Protein AF-A0A0F9JJV5-F1 (afdb_monomer_lite)

pLDDT: mean 86.96, std 10.84, range [49.66, 94.94]

Radius of gyration: 11.32 Å; chains: 1; bounding box: 35×20×26 Å

Secondary structure (DSSP, 8-state):
---EEEEE-SS-EEEEEEHHHHHHHHT-HHHHHHHS---S--EEEEE-----

Organism: NCBI:txid412755

Foldseek 3Di:
DFWKKFKAAPVGTPDIDGPVVLVVCVVCVVVVVVPDPHDHDIDIDTDDPPDD

Structure (mmCIF, N/CA/C/O backbone):
data_AF-A0A0F9JJV5-F1
#
_entry.id   AF-A0A0F9JJV5-F1
#
loop_
_atom_site.group_PDB
_atom_site.id
_atom_site.type_symbol
_atom_site.label_atom_id
_atom_site.label_alt_id
_atom_site.label_comp_id
_atom_site.label_asym_id
_atom_site.label_entity_id
_atom_site.label_seq_id
_atom_site.pdbx_PDB_ins_code
_atom_site.Cartn_x
_atom_site.Cartn_y
_atom_site.Cartn_z
_atom_site.occupancy
_atom_site.B_iso_or_equiv
_atom_site.auth_seq_id
_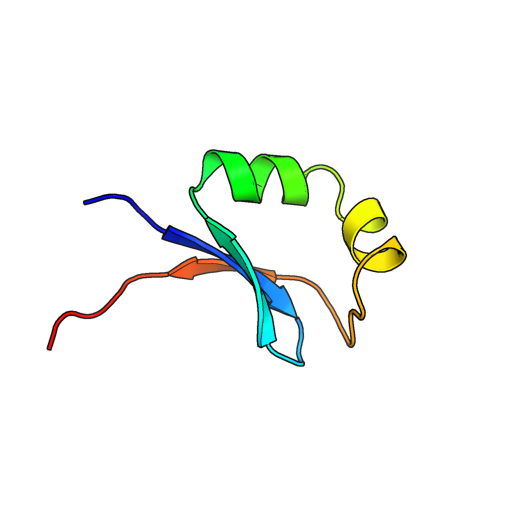atom_site.auth_comp_id
_atom_site.auth_asym_id
_atom_site.auth_atom_id
_atom_site.pdbx_PDB_model_num
ATOM 1 N N . MET A 1 1 ? -14.809 -1.286 15.522 1.00 55.41 1 MET A N 1
ATOM 2 C CA . MET A 1 1 ? -14.572 -1.780 14.153 1.00 55.41 1 MET A CA 1
ATOM 3 C C . MET A 1 1 ? -13.249 -1.181 13.738 1.00 55.41 1 MET A C 1
ATOM 5 O O . MET A 1 1 ? -13.129 0.033 13.814 1.00 55.41 1 MET A O 1
ATOM 9 N N . THR A 1 2 ? -12.231 -1.999 13.495 1.00 66.75 2 THR A N 1
ATOM 10 C CA . THR A 1 2 ? -10.921 -1.488 13.079 1.00 66.75 2 THR A CA 1
ATOM 11 C C . THR A 1 2 ? -10.990 -1.287 11.576 1.00 66.75 2 THR A C 1
ATOM 13 O O . THR A 1 2 ? -11.177 -2.265 10.855 1.00 66.75 2 THR A O 1
ATOM 16 N N . ASN A 1 3 ? -10.911 -0.040 11.115 1.00 82.94 3 ASN A N 1
ATOM 17 C CA . ASN A 1 3 ? -10.882 0.248 9.687 1.00 82.94 3 ASN A CA 1
ATOM 18 C C . ASN A 1 3 ? -9.587 -0.337 9.123 1.00 82.94 3 ASN A C 1
ATOM 20 O O . ASN A 1 3 ? -8.489 -0.001 9.576 1.00 82.94 3 ASN A O 1
ATOM 24 N N . GLN A 1 4 ? -9.724 -1.265 8.184 1.00 90.94 4 GLN A N 1
ATOM 25 C CA . GLN A 1 4 ? -8.593 -1.914 7.546 1.00 90.94 4 GLN A CA 1
ATOM 26 C C . GLN A 1 4 ? -8.253 -1.140 6.278 1.00 90.94 4 GLN A C 1
ATOM 28 O O . GLN A 1 4 ? -9.143 -0.752 5.534 1.00 90.94 4 GLN A O 1
ATOM 33 N N . TRP A 1 5 ? -6.973 -0.918 6.025 1.00 94.94 5 TRP A N 1
ATOM 34 C CA . TRP A 1 5 ? -6.479 -0.229 4.839 1.00 94.94 5 TRP A CA 1
ATOM 35 C C . TRP A 1 5 ? -5.533 -1.143 4.069 1.00 94.94 5 TRP A C 1
ATOM 37 O O . TRP A 1 5 ? -4.961 -2.086 4.628 1.00 94.94 5 TRP A O 1
ATOM 47 N N . ALA A 1 6 ? -5.361 -0.866 2.783 1.00 94.62 6 ALA A N 1
ATOM 48 C CA . ALA A 1 6 ? -4.408 -1.566 1.942 1.00 94.62 6 ALA A CA 1
ATOM 49 C C . ALA A 1 6 ? -3.752 -0.643 0.924 1.00 94.62 6 ALA A C 1
ATOM 51 O O . ALA A 1 6 ? -4.359 0.320 0.463 1.00 94.62 6 ALA A O 1
ATOM 52 N N . ILE A 1 7 ? -2.519 -0.994 0.567 1.00 94.38 7 ILE A N 1
ATOM 53 C CA . ILE A 1 7 ? -1.841 -0.488 -0.621 1.00 94.38 7 ILE A CA 1
ATOM 54 C C . ILE A 1 7 ? -1.890 -1.602 -1.657 1.00 94.38 7 ILE A C 1
ATOM 56 O O . ILE A 1 7 ? -1.473 -2.731 -1.376 1.00 94.38 7 ILE A O 1
ATOM 60 N N . MET A 1 8 ? -2.417 -1.292 -2.831 1.00 94.69 8 MET A N 1
ATOM 61 C CA . MET A 1 8 ? -2.527 -2.225 -3.943 1.00 94.69 8 MET A CA 1
ATOM 62 C C . MET A 1 8 ? -2.000 -1.619 -5.229 1.00 94.69 8 MET A C 1
ATOM 64 O O . MET A 1 8 ? -1.874 -0.405 -5.338 1.00 94.69 8 MET A O 1
ATOM 68 N N . ASP A 1 9 ? -1.701 -2.484 -6.180 1.00 93.56 9 ASP A N 1
ATOM 69 C CA . ASP A 1 9 ? -1.431 -2.126 -7.560 1.00 93.56 9 ASP A CA 1
ATOM 70 C C . ASP A 1 9 ? -2.390 -2.884 -8.493 1.00 93.56 9 ASP A C 1
ATOM 72 O O . ASP A 1 9 ? -3.352 -3.532 -8.067 1.00 93.56 9 ASP A O 1
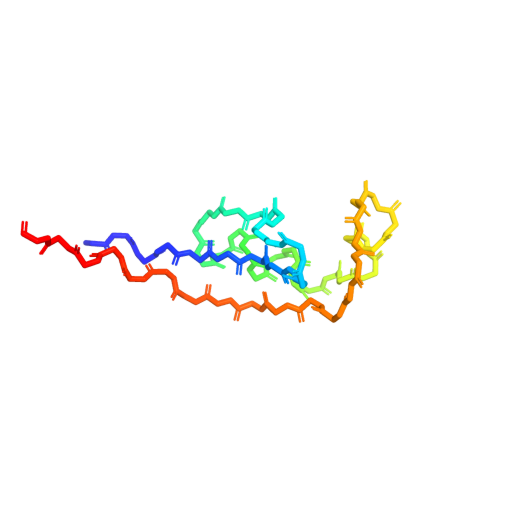ATOM 76 N N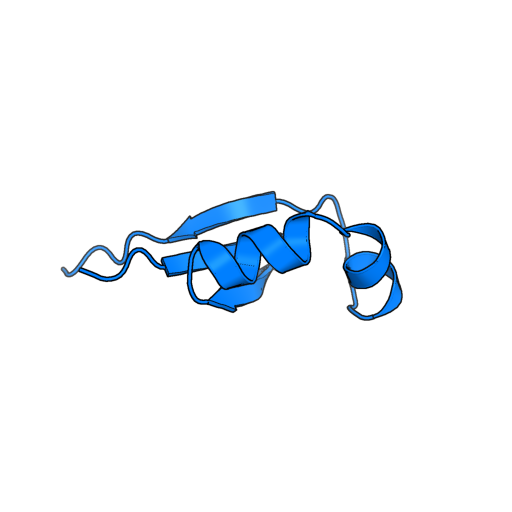 . THR A 1 10 ? -2.094 -2.842 -9.792 1.00 91.12 10 THR A N 1
ATOM 77 C CA . THR A 1 10 ? -2.857 -3.570 -10.814 1.00 91.12 10 THR A CA 1
ATOM 78 C C . THR A 1 10 ? -2.843 -5.099 -10.658 1.00 91.12 10 THR A C 1
ATOM 80 O O . THR A 1 10 ? -3.756 -5.755 -11.163 1.00 91.12 10 THR A O 1
ATOM 83 N N . ALA A 1 11 ? -1.844 -5.679 -9.984 1.00 89.88 11 ALA A N 1
ATOM 84 C CA . ALA A 1 11 ? -1.744 -7.116 -9.738 1.00 89.88 11 ALA A CA 1
ATOM 85 C C . ALA A 1 11 ? -2.476 -7.542 -8.454 1.00 89.88 11 ALA A C 1
ATOM 87 O O . ALA A 1 11 ? -2.952 -8.679 -8.363 1.00 89.88 11 ALA A O 1
ATOM 88 N N . GLY A 1 12 ? -2.625 -6.637 -7.485 1.00 90.69 12 GLY A N 1
ATOM 89 C CA . GLY A 1 12 ? -3.475 -6.828 -6.318 1.00 90.69 12 GLY A CA 1
ATOM 90 C C . GLY A 1 12 ? -2.951 -6.150 -5.057 1.00 90.69 12 GLY A C 1
ATOM 91 O O . GLY A 1 12 ? -2.234 -5.157 -5.095 1.00 90.69 12 GLY A O 1
ATOM 92 N N . ILE A 1 13 ? -3.356 -6.676 -3.896 1.00 92.31 13 ILE A N 1
ATOM 93 C CA . ILE A 1 13 ? -2.945 -6.136 -2.594 1.00 92.31 13 ILE A CA 1
ATOM 94 C C . ILE A 1 13 ? -1.476 -6.468 -2.338 1.00 92.31 13 ILE A C 1
ATOM 96 O O . ILE A 1 13 ? -1.120 -7.641 -2.238 1.00 92.31 13 ILE A O 1
ATOM 100 N N . ILE A 1 14 ? -0.671 -5.429 -2.132 1.00 92.62 14 ILE A N 1
ATOM 101 C CA . ILE A 1 14 ? 0.739 -5.532 -1.747 1.00 92.62 14 ILE A CA 1
ATOM 102 C C . ILE A 1 14 ? 0.849 -5.509 -0.219 1.00 92.62 14 ILE A C 1
ATOM 104 O O . ILE A 1 14 ? 1.412 -6.411 0.398 1.00 92.62 14 ILE A O 1
ATOM 108 N N . PHE A 1 15 ? 0.234 -4.508 0.419 1.00 93.06 15 PHE A N 1
ATOM 109 C CA . PHE A 1 15 ? 0.211 -4.370 1.875 1.00 93.06 15 PHE A CA 1
ATOM 110 C C . PHE A 1 15 ? -1.212 -4.238 2.398 1.00 93.06 15 PHE A C 1
ATOM 112 O O . PHE A 1 15 ? -2.060 -3.605 1.776 1.00 93.06 15 PHE A O 1
ATOM 119 N N . ARG A 1 16 ? -1.459 -4.790 3.589 1.00 93.81 16 ARG A N 1
ATOM 120 C CA . ARG A 1 16 ? -2.727 -4.668 4.312 1.00 93.81 16 ARG A CA 1
ATOM 121 C C . ARG A 1 16 ? -2.454 -4.447 5.790 1.00 93.81 16 ARG A C 1
ATOM 123 O O . ARG A 1 16 ? -1.633 -5.157 6.365 1.00 93.81 16 ARG A O 1
ATOM 130 N N . GLY A 1 17 ? -3.158 -3.512 6.412 1.00 93.31 17 GLY A N 1
ATOM 131 C CA . GLY A 1 17 ? -2.990 -3.231 7.834 1.00 93.31 17 GLY A CA 1
ATOM 132 C C . GLY A 1 17 ? -3.939 -2.159 8.341 1.00 93.31 17 GLY A C 1
ATOM 133 O O . GLY A 1 17 ? -5.015 -1.945 7.783 1.00 93.31 17 GLY A O 1
ATOM 134 N N . THR A 1 18 ? -3.545 -1.500 9.423 1.00 93.56 18 THR A N 1
ATOM 135 C CA . THR A 1 18 ? -4.267 -0.339 9.951 1.00 93.56 18 THR A CA 1
ATOM 136 C C . THR A 1 18 ? -4.061 0.901 9.078 1.00 93.56 18 THR A C 1
ATOM 138 O O . THR A 1 18 ? -3.126 0.973 8.278 1.00 93.56 18 THR A O 1
ATOM 141 N N . GLU A 1 19 ? -4.922 1.907 9.251 1.00 92.50 19 GLU A N 1
ATOM 142 C CA . GLU A 1 19 ? -4.785 3.199 8.568 1.00 92.50 19 GLU A CA 1
ATOM 143 C C . GLU A 1 19 ? -3.399 3.827 8.787 1.00 92.50 19 GLU A C 1
ATOM 145 O O . GLU A 1 19 ? -2.753 4.244 7.827 1.00 92.50 19 GLU A O 1
ATOM 150 N N . GLU A 1 20 ? -2.917 3.864 10.034 1.00 92.94 20 GLU A N 1
ATOM 151 C CA . GLU A 1 20 ? -1.623 4.471 10.373 1.00 92.94 20 GLU A CA 1
ATOM 152 C C . GLU A 1 20 ? -0.457 3.744 9.692 1.00 92.94 20 GLU A C 1
ATOM 154 O O . GLU A 1 20 ? 0.424 4.384 9.117 1.00 92.94 20 GLU A O 1
ATOM 159 N N . GLU A 1 21 ? -0.472 2.409 9.685 1.00 92.88 21 GLU A N 1
ATOM 160 C CA . GLU A 1 21 ? 0.570 1.602 9.044 1.00 92.88 21 GLU A CA 1
ATOM 161 C C . GLU A 1 21 ? 0.612 1.780 7.526 1.00 92.88 21 GLU A C 1
ATOM 163 O O . GLU A 1 21 ? 1.699 1.757 6.935 1.00 92.88 21 GLU A O 1
ATOM 168 N N . MET A 1 22 ? -0.553 1.911 6.884 1.00 94.12 22 MET A N 1
ATOM 169 C CA . MET A 1 22 ? -0.631 2.105 5.438 1.00 94.12 22 MET A CA 1
ATOM 170 C C . MET A 1 22 ? -0.277 3.539 5.058 1.00 94.12 22 MET A C 1
ATOM 172 O O . MET A 1 22 ? 0.477 3.733 4.113 1.00 94.12 22 MET A O 1
ATOM 176 N N . LYS A 1 23 ? -0.706 4.545 5.830 1.00 92.00 23 LYS A N 1
ATOM 177 C CA . LYS A 1 23 ? -0.291 5.941 5.619 1.00 92.00 23 LYS A CA 1
ATOM 178 C C . LYS A 1 23 ? 1.212 6.136 5.802 1.00 92.00 23 LYS A C 1
ATOM 180 O O . LYS A 1 23 ? 1.822 6.856 5.019 1.00 92.00 23 LYS A O 1
ATOM 185 N N . ALA A 1 24 ? 1.820 5.475 6.788 1.00 93.06 24 ALA A N 1
ATOM 186 C CA . ALA A 1 24 ? 3.266 5.524 6.988 1.00 93.06 24 ALA A CA 1
ATOM 187 C C . ALA A 1 24 ? 4.031 4.972 5.774 1.00 93.06 24 ALA A C 1
ATOM 189 O O . ALA A 1 24 ? 5.0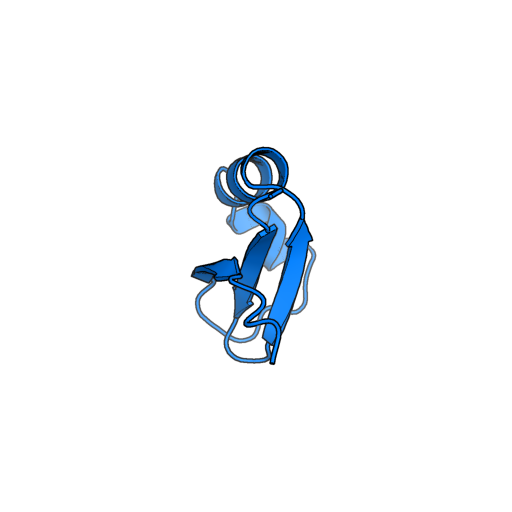20 5.563 5.355 1.00 93.06 24 ALA A O 1
ATOM 190 N N . ARG A 1 25 ? 3.542 3.880 5.171 1.00 91.56 25 ARG A N 1
ATOM 191 C CA . ARG A 1 25 ? 4.095 3.335 3.919 1.00 91.56 25 ARG A CA 1
ATOM 192 C C . ARG A 1 25 ? 3.822 4.248 2.726 1.00 91.56 25 ARG A C 1
ATOM 194 O O . ARG A 1 25 ? 4.715 4.490 1.927 1.00 91.56 25 ARG A O 1
ATOM 201 N N . TRP A 1 26 ? 2.615 4.799 2.640 1.00 93.06 26 TRP A N 1
ATOM 202 C CA . TRP A 1 26 ? 2.208 5.713 1.574 1.00 93.06 26 TRP A CA 1
ATOM 203 C C . TRP A 1 26 ? 2.978 7.038 1.574 1.00 93.06 26 TRP A C 1
ATOM 205 O O . TRP A 1 26 ? 3.062 7.706 0.550 1.00 93.06 26 TRP A O 1
ATOM 215 N N . SER A 1 27 ? 3.553 7.429 2.714 1.00 93.62 27 SER A N 1
ATOM 216 C CA . SER A 1 27 ? 4.415 8.610 2.803 1.00 93.62 27 SER A CA 1
ATOM 217 C C . SER A 1 27 ? 5.744 8.450 2.053 1.00 93.62 27 SER A C 1
ATOM 219 O O . SER A 1 27 ? 6.418 9.455 1.836 1.00 93.62 27 SER A O 1
ATOM 221 N N . ASP A 1 28 ? 6.129 7.222 1.696 1.00 90.69 28 ASP A N 1
ATOM 222 C CA . ASP A 1 28 ? 7.350 6.896 0.953 1.00 90.69 28 ASP A CA 1
ATOM 223 C C . ASP A 1 28 ? 7.058 5.803 -0.101 1.00 90.69 28 ASP A C 1
ATOM 225 O O . ASP A 1 28 ? 7.473 4.647 0.044 1.00 90.69 28 ASP A O 1
ATOM 229 N N . PRO A 1 29 ? 6.286 6.134 -1.155 1.00 85.81 29 PRO A N 1
ATOM 230 C CA . PRO A 1 29 ? 5.855 5.158 -2.151 1.00 85.81 29 PRO A CA 1
ATOM 231 C C . PRO A 1 29 ? 7.021 4.667 -3.022 1.00 85.81 29 PRO A C 1
ATOM 233 O O . PRO A 1 29 ? 7.005 3.521 -3.463 1.00 85.81 29 PRO A O 1
ATOM 236 N N . ASP A 1 30 ? 8.073 5.466 -3.221 1.00 87.69 30 ASP A N 1
ATOM 237 C CA . ASP A 1 30 ? 9.292 5.053 -3.935 1.00 87.69 30 ASP A CA 1
ATOM 238 C C . ASP A 1 30 ? 9.968 3.835 -3.275 1.00 87.69 30 ASP A C 1
ATOM 240 O O . ASP A 1 30 ? 10.456 2.919 -3.942 1.00 87.69 30 ASP A O 1
ATOM 244 N N . SER A 1 31 ? 9.944 3.767 -1.943 1.00 87.62 31 SER A N 1
ATOM 245 C CA . SER A 1 31 ? 10.431 2.611 -1.177 1.00 87.62 31 SER A CA 1
ATOM 246 C C . SER A 1 31 ? 9.594 1.350 -1.411 1.00 87.62 31 SER A C 1
ATOM 248 O O . SER A 1 31 ? 10.115 0.243 -1.285 1.00 87.62 31 SER A O 1
ATOM 250 N N . ILE A 1 32 ? 8.320 1.496 -1.792 1.00 86.75 32 ILE A N 1
ATOM 251 C CA . ILE A 1 32 ? 7.447 0.379 -2.177 1.00 86.75 32 ILE A CA 1
ATOM 252 C C . ILE A 1 32 ? 7.833 -0.123 -3.570 1.00 86.75 32 ILE A C 1
ATOM 254 O O . ILE A 1 32 ? 8.114 -1.308 -3.717 1.00 86.75 32 ILE A O 1
ATOM 258 N N . TYR A 1 33 ? 7.961 0.772 -4.555 1.00 84.81 33 TYR A N 1
ATOM 259 C CA . TYR A 1 33 ? 8.381 0.413 -5.921 1.00 84.81 33 TYR A CA 1
ATOM 260 C C . TYR A 1 33 ? 9.764 -0.249 -5.992 1.00 84.81 33 TYR A C 1
ATOM 262 O O . TYR A 1 33 ? 10.050 -0.997 -6.920 1.00 84.81 33 TYR A O 1
ATOM 270 N N . THR A 1 34 ? 10.649 0.042 -5.037 1.00 86.00 34 THR A N 1
ATOM 271 C CA . THR A 1 34 ? 12.009 -0.524 -5.008 1.00 86.00 34 THR A CA 1
ATOM 272 C C . THR A 1 34 ? 12.112 -1.867 -4.291 1.00 86.00 34 THR A C 1
ATOM 274 O O . THR A 1 34 ? 13.107 -2.569 -4.480 1.00 86.00 34 THR A O 1
ATOM 277 N N . LYS A 1 35 ? 11.136 -2.221 -3.449 1.00 86.06 35 LYS A N 1
ATOM 278 C CA . LYS A 1 35 ? 11.174 -3.433 -2.612 1.00 86.06 35 LYS A CA 1
ATOM 279 C C . LYS A 1 35 ? 10.171 -4.493 -3.036 1.00 86.06 35 LYS A C 1
ATOM 281 O O . LYS A 1 35 ? 10.451 -5.674 -2.8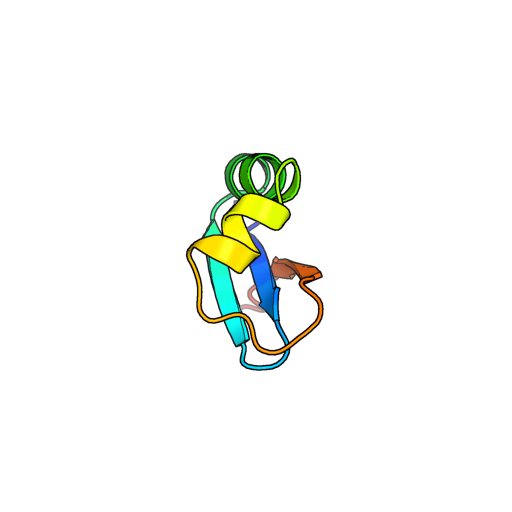56 1.00 86.06 35 LYS A O 1
ATOM 286 N N . GLU A 1 36 ? 9.045 -4.070 -3.590 1.00 86.75 36 GLU A N 1
ATOM 287 C CA . GLU A 1 36 ? 7.956 -4.943 -4.002 1.00 86.75 36 GLU A CA 1
ATOM 288 C C . GLU A 1 36 ? 7.903 -5.040 -5.530 1.00 86.75 36 GLU A C 1
ATOM 290 O O . GLU A 1 36 ? 8.326 -4.127 -6.242 1.00 86.75 36 GLU A O 1
ATOM 295 N N . ASP A 1 37 ? 7.370 -6.150 -6.038 1.00 84.94 37 ASP A N 1
ATOM 296 C CA . ASP A 1 37 ? 7.121 -6.326 -7.471 1.00 84.94 37 ASP A CA 1
ATOM 297 C C . ASP A 1 37 ? 5.829 -5.578 -7.832 1.00 84.94 37 ASP A C 1
ATOM 299 O O . ASP A 1 37 ? 4.727 -6.117 -7.758 1.00 84.94 37 ASP A O 1
ATOM 303 N N . VAL A 1 38 ? 5.967 -4.278 -8.104 1.00 86.62 38 VAL A N 1
ATOM 304 C CA . VAL A 1 38 ? 4.849 -3.389 -8.441 1.00 86.62 38 VAL A CA 1
ATOM 305 C C . VAL A 1 38 ? 4.678 -3.331 -9.959 1.00 86.62 38 VAL A C 1
ATOM 307 O O . VAL A 1 38 ? 5.594 -2.949 -10.687 1.00 86.62 38 VAL A O 1
ATOM 310 N N . HIS A 1 39 ? 3.486 -3.666 -10.447 1.00 85.19 39 HIS A N 1
ATOM 311 C CA . HIS A 1 39 ? 3.164 -3.765 -11.872 1.00 85.19 39 HIS A CA 1
ATOM 312 C C . HIS A 1 39 ? 2.390 -2.559 -12.429 1.00 85.19 39 HIS A C 1
ATOM 314 O O . HIS A 1 39 ? 2.086 -2.531 -13.623 1.00 85.19 39 HIS A O 1
ATOM 320 N N . GLY A 1 40 ? 2.080 -1.554 -11.607 1.00 86.94 40 GLY A N 1
ATOM 321 C CA . GLY A 1 40 ? 1.376 -0.347 -12.043 1.00 86.94 40 GLY A CA 1
ATOM 322 C C . GLY A 1 40 ? 1.326 0.746 -10.982 1.00 86.94 40 GLY A C 1
ATOM 323 O O . GLY A 1 40 ? 2.115 0.738 -10.041 1.00 86.94 40 GLY A O 1
ATOM 324 N N . ASP A 1 41 ? 0.402 1.692 -11.141 1.00 91.00 41 ASP A N 1
ATOM 325 C CA . ASP A 1 41 ? 0.187 2.740 -10.146 1.00 91.00 41 ASP A CA 1
ATOM 326 C C . ASP A 1 41 ? -0.278 2.133 -8.819 1.00 91.00 41 ASP A C 1
ATOM 328 O O . ASP A 1 41 ? -1.174 1.287 -8.779 1.00 91.00 41 ASP A O 1
ATOM 332 N N . LEU A 1 42 ? 0.346 2.576 -7.731 1.00 92.50 42 LEU A N 1
ATOM 333 C CA . LEU A 1 42 ? -0.102 2.231 -6.393 1.00 92.50 42 LEU A CA 1
ATOM 334 C C . LEU A 1 42 ? -1.387 2.996 -6.050 1.00 92.50 42 LEU A C 1
ATOM 336 O O . LEU A 1 42 ? -1.555 4.162 -6.409 1.00 92.50 42 LEU A O 1
ATOM 340 N N . GLU A 1 43 ? -2.254 2.364 -5.269 1.00 93.69 43 GLU A 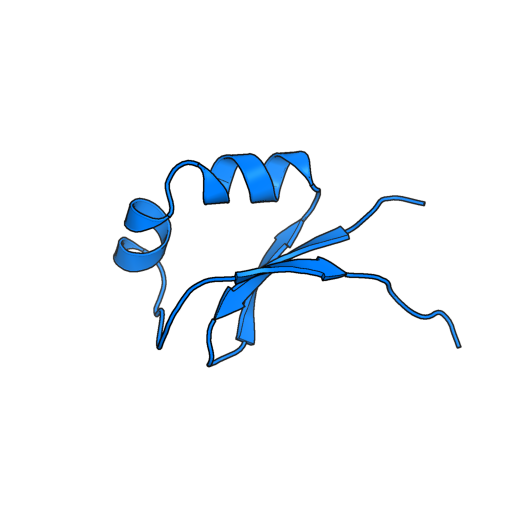N 1
ATOM 341 C CA . GLU A 1 43 ? -3.467 2.955 -4.715 1.00 93.69 43 GLU A CA 1
ATOM 342 C C . GLU A 1 43 ? -3.578 2.624 -3.224 1.00 93.69 43 GLU A C 1
ATOM 344 O O . GLU A 1 43 ? -3.394 1.479 -2.805 1.00 93.69 43 GLU A O 1
ATOM 349 N N . LEU A 1 44 ? -3.901 3.633 -2.414 1.00 94.19 44 LEU A N 1
ATOM 350 C CA . LEU A 1 44 ? -4.218 3.479 -0.997 1.00 94.19 44 LEU A CA 1
ATOM 351 C C . LEU A 1 44 ? -5.740 3.432 -0.825 1.00 94.19 44 LEU A C 1
ATOM 353 O O . LEU A 1 44 ? -6.420 4.431 -1.062 1.00 94.19 44 LEU A O 1
ATOM 357 N N . ILE A 1 45 ? -6.265 2.295 -0.375 1.00 93.12 45 ILE A N 1
ATOM 358 C CA . ILE A 1 45 ? -7.707 2.060 -0.244 1.00 93.12 45 ILE A CA 1
ATOM 359 C C . ILE A 1 45 ? -8.107 1.655 1.178 1.00 93.12 45 ILE A C 1
ATOM 361 O O . ILE A 1 45 ? -7.346 1.010 1.903 1.00 93.12 45 ILE A O 1
ATOM 365 N N . GLU A 1 46 ? -9.341 1.983 1.558 1.00 92.88 46 GLU A N 1
ATOM 366 C CA . GLU A 1 46 ? -9.981 1.485 2.778 1.00 92.88 46 GLU A CA 1
ATOM 367 C C . GLU A 1 46 ? -10.794 0.218 2.467 1.00 92.88 46 GLU A C 1
ATOM 369 O O . GLU A 1 46 ? -11.707 0.216 1.637 1.00 92.88 46 GLU A O 1
ATOM 374 N N . ILE A 1 47 ? -10.471 -0.878 3.151 1.00 89.62 47 ILE A N 1
ATOM 375 C CA . ILE A 1 47 ? -11.152 -2.164 3.033 1.00 89.62 47 ILE A CA 1
ATOM 376 C C . ILE A 1 47 ? -12.310 -2.207 4.024 1.00 89.62 47 ILE A C 1
ATOM 378 O O . ILE A 1 47 ? -12.128 -2.341 5.236 1.00 89.62 47 ILE A O 1
ATOM 382 N N . HIS A 1 48 ? -13.516 -2.201 3.472 1.00 81.94 48 HIS A N 1
ATOM 383 C CA . HIS A 1 48 ? -14.736 -2.489 4.207 1.00 81.94 48 HIS A CA 1
ATOM 384 C C . HIS A 1 48 ? -15.087 -3.964 4.006 1.00 81.94 48 HIS A C 1
ATOM 386 O O . HIS A 1 48 ? -15.619 -4.343 2.960 1.00 81.94 48 HIS A O 1
ATOM 392 N N . GLU A 1 49 ? -14.784 -4.816 4.990 1.00 70.31 49 GLU A N 1
ATOM 393 C CA . GLU A 1 49 ? -15.293 -6.188 4.971 1.00 70.31 49 GLU A CA 1
ATOM 394 C C . GLU A 1 49 ? -16.816 -6.136 5.117 1.00 70.31 49 GLU A C 1
ATOM 396 O O . GLU A 1 49 ? -17.361 -5.853 6.184 1.00 70.31 49 GLU A O 1
ATOM 401 N N . THR A 1 50 ? -17.523 -6.368 4.012 1.00 55.91 50 THR A N 1
ATOM 402 C CA . THR A 1 50 ? -18.972 -6.546 4.038 1.00 55.91 50 THR A CA 1
ATOM 403 C C . THR A 1 50 ? -19.242 -7.913 4.648 1.00 55.91 50 THR A C 1
ATOM 405 O O . THR A 1 50 ? -19.159 -8.939 3.975 1.00 55.91 50 THR A O 1
ATOM 408 N N . VAL A 1 51 ? -19.526 -7.931 5.951 1.00 57.09 51 VAL A N 1
ATOM 409 C CA . VAL A 1 51 ? -20.040 -9.124 6.627 1.00 57.09 51 VAL A CA 1
ATOM 410 C C . VAL A 1 51 ? -21.400 -9.437 5.995 1.00 57.09 51 VAL A C 1
ATOM 412 O O . VAL A 1 51 ? -22.336 -8.648 6.127 1.00 57.09 51 VAL A O 1
ATOM 415 N N . LYS A 1 52 ? -21.464 -10.528 5.226 1.00 49.66 52 LYS A N 1
ATOM 416 C CA . LYS A 1 52 ? -22.711 -11.089 4.691 1.00 49.66 52 LYS A CA 1
ATOM 417 C C . LYS A 1 52 ? -23.490 -11.825 5.771 1.00 49.66 52 LYS A C 1
ATOM 419 O O . LYS A 1 52 ? -22.837 -12.456 6.630 1.00 49.66 52 LYS A O 1
#

Sequence (52 aa):
MTNQWAIMDTAGIIFRGTEEEMKARWSDPDSIYTKEDVHGDLELIEIHETVK